Protein AF-A0A183BD82-F1 (afdb_monomer_lite)

pLDDT: mean 74.7, std 19.72, range [37.59, 97.94]

Structure (mmCIF, N/CA/C/O backbone):
data_AF-A0A183BD82-F1
#
_entry.id   AF-A0A183BD82-F1
#
loop_
_atom_site.group_PDB
_atom_site.id
_atom_site.type_symbol
_atom_site.label_atom_id
_atom_site.label_alt_id
_atom_site.label_comp_id
_atom_site.label_asym_id
_atom_site.label_entity_id
_atom_site.label_seq_id
_atom_site.pdbx_PDB_ins_code
_atom_site.Cartn_x
_atom_site.Cartn_y
_atom_site.Cartn_z
_atom_site.occupancy
_atom_site.B_iso_or_equiv
_atom_site.auth_seq_id
_atom_site.auth_comp_id
_atom_site.auth_asym_id
_atom_site.auth_atom_id
_atom_site.pdbx_PDB_model_num
ATOM 1 N N . MET A 1 1 ? -7.616 45.927 -36.451 1.00 38.72 1 MET A N 1
ATOM 2 C CA . MET A 1 1 ? -7.730 44.831 -35.469 1.00 38.72 1 MET A CA 1
ATOM 3 C C . MET A 1 1 ? -6.689 43.792 -35.831 1.00 38.72 1 MET A C 1
ATOM 5 O O . MET A 1 1 ? -6.712 43.302 -36.950 1.00 38.72 1 MET A O 1
ATOM 9 N N . GLN A 1 2 ? -5.710 43.575 -34.956 1.00 39.34 2 GLN A N 1
ATOM 10 C CA . GLN A 1 2 ? -4.617 42.631 -35.180 1.00 39.34 2 GLN A CA 1
ATOM 11 C C . GLN A 1 2 ? -5.090 41.251 -34.714 1.00 39.34 2 GLN A C 1
ATOM 13 O O . GLN A 1 2 ? -5.558 41.115 -33.584 1.00 39.34 2 GLN A O 1
ATOM 18 N N . HIS A 1 3 ? -5.043 40.263 -35.604 1.00 37.91 3 HIS A N 1
ATOM 19 C CA . HIS A 1 3 ? -5.438 38.892 -35.303 1.00 37.91 3 HIS A CA 1
ATOM 20 C C . HIS A 1 3 ? -4.394 38.237 -34.391 1.00 37.91 3 HIS A C 1
ATOM 22 O O . HIS A 1 3 ? -3.206 38.218 -34.708 1.00 37.91 3 HIS A O 1
ATOM 28 N N . LEU A 1 4 ? -4.861 37.715 -33.253 1.00 40.34 4 LEU A N 1
ATOM 29 C CA . LEU A 1 4 ? -4.091 36.874 -32.341 1.00 40.34 4 LEU A CA 1
ATOM 30 C C . LEU A 1 4 ? -3.564 35.640 -33.089 1.00 40.34 4 LEU A C 1
ATOM 32 O O . LEU A 1 4 ? -4.334 34.860 -33.647 1.00 40.34 4 LEU A O 1
ATOM 36 N N . LEU A 1 5 ? -2.248 35.448 -33.042 1.00 39.31 5 LEU A N 1
ATOM 37 C CA . LEU A 1 5 ? -1.590 34.191 -33.375 1.00 39.31 5 LEU A CA 1
ATOM 38 C C . LEU A 1 5 ? -1.923 33.156 -32.290 1.00 39.31 5 LEU A C 1
ATOM 40 O O . LEU A 1 5 ? -1.491 33.295 -31.147 1.00 39.31 5 LEU A O 1
ATOM 44 N N . HIS A 1 6 ? -2.658 32.106 -32.647 1.00 39.91 6 HIS A N 1
ATOM 45 C CA . HIS A 1 6 ? -2.673 30.854 -31.890 1.00 39.91 6 HIS A CA 1
ATOM 46 C C . HIS A 1 6 ? -1.666 29.895 -32.542 1.00 39.91 6 HIS A C 1
ATOM 48 O O . HIS A 1 6 ? -1.838 29.568 -33.718 1.00 39.91 6 HIS A O 1
ATOM 54 N N . PRO A 1 7 ? -0.613 29.433 -31.844 1.00 52.44 7 PRO A N 1
ATOM 55 C CA . PRO A 1 7 ? 0.241 28.385 -32.378 1.00 52.44 7 PRO A CA 1
ATOM 56 C C . PRO A 1 7 ? -0.448 27.015 -32.298 1.00 52.44 7 PRO A C 1
ATOM 58 O O . PRO A 1 7 ? -0.995 26.619 -31.270 1.00 52.44 7 PRO A O 1
ATOM 61 N N . ASN A 1 8 ? -0.387 26.323 -33.436 1.00 37.59 8 ASN A N 1
ATOM 62 C CA . ASN A 1 8 ? -0.818 24.955 -33.701 1.00 37.59 8 ASN A CA 1
ATOM 63 C C . ASN A 1 8 ? -0.446 23.956 -32.592 1.00 37.59 8 ASN A C 1
ATOM 65 O O . ASN A 1 8 ? 0.724 23.795 -32.247 1.00 37.59 8 ASN A O 1
ATOM 69 N N . LEU A 1 9 ? -1.447 23.202 -32.134 1.00 47.97 9 LEU A N 1
ATOM 70 C CA . LEU A 1 9 ? -1.276 21.919 -31.460 1.00 47.97 9 LEU A CA 1
ATOM 71 C C . LEU A 1 9 ? -1.263 20.813 -32.517 1.00 47.97 9 LEU A C 1
ATOM 73 O O . LEU A 1 9 ? -2.318 20.356 -32.942 1.00 47.97 9 LEU A O 1
ATOM 77 N N . THR A 1 10 ? -0.079 20.343 -32.896 1.00 47.81 10 THR A N 1
ATOM 78 C CA . THR A 1 10 ? 0.079 19.009 -33.490 1.00 47.81 10 THR A CA 1
ATOM 79 C C . THR A 1 10 ? 1.386 18.406 -32.992 1.00 47.81 10 THR A C 1
ATOM 81 O O . THR A 1 10 ? 2.458 18.734 -33.494 1.00 47.81 10 THR A O 1
ATOM 84 N N . SER A 1 11 ? 1.299 17.524 -31.997 1.00 39.31 11 SER A N 1
ATOM 85 C CA . SER A 1 11 ? 2.325 16.512 -31.748 1.00 39.31 11 SER A CA 1
ATOM 86 C C . SER A 1 11 ? 1.629 15.158 -31.742 1.00 39.31 11 SER A C 1
ATOM 88 O O . SER A 1 11 ? 0.749 14.900 -30.924 1.00 39.31 11 SER A O 1
ATOM 90 N N . SER A 1 12 ? 1.979 14.350 -32.736 1.00 46.50 12 SER A N 1
ATOM 91 C CA . SER A 1 12 ? 1.390 13.062 -33.100 1.00 46.50 12 SER A CA 1
ATOM 92 C C . SER A 1 12 ? 2.015 11.875 -32.364 1.00 46.50 12 SER A C 1
ATOM 94 O O . SER A 1 12 ? 1.859 10.740 -32.804 1.00 46.50 12 SER A O 1
ATOM 96 N N . ASP A 1 13 ? 2.712 12.101 -31.252 1.00 41.56 13 ASP A N 1
ATOM 97 C CA . ASP A 1 13 ? 3.254 11.013 -30.446 1.00 41.56 13 ASP A CA 1
ATOM 98 C C . ASP A 1 13 ? 2.289 10.671 -29.313 1.00 41.56 13 ASP A C 1
ATOM 100 O O . ASP A 1 13 ? 2.129 11.417 -28.349 1.00 41.56 13 ASP A O 1
ATOM 104 N N . GLY A 1 14 ? 1.676 9.489 -29.403 1.00 45.16 14 GLY A N 1
ATOM 105 C CA . GLY A 1 14 ? 0.805 8.879 -28.391 1.00 45.16 14 GLY A CA 1
ATOM 106 C C . GLY A 1 14 ? 1.498 8.514 -27.068 1.00 45.16 14 GLY A C 1
ATOM 107 O O . GLY A 1 14 ? 1.113 7.546 -26.416 1.00 45.16 14 GLY A O 1
ATOM 108 N N . ARG A 1 15 ? 2.519 9.266 -26.648 1.00 51.50 15 ARG A N 1
ATOM 109 C CA . ARG A 1 15 ? 3.050 9.251 -25.285 1.00 51.50 15 ARG A CA 1
ATOM 110 C C . ARG A 1 15 ? 2.382 10.380 -24.518 1.00 51.50 15 ARG A C 1
ATOM 112 O O . ARG A 1 15 ? 2.850 11.513 -24.542 1.00 51.50 15 ARG A O 1
ATOM 119 N N . GLY A 1 16 ? 1.293 10.055 -23.825 1.00 48.72 16 GLY A N 1
ATOM 120 C CA . GLY A 1 16 ? 0.701 10.951 -22.837 1.00 48.72 16 GLY A CA 1
ATOM 121 C C . GLY A 1 16 ? 1.764 11.348 -21.814 1.00 48.72 16 GLY A C 1
ATOM 122 O O . GLY A 1 16 ? 2.138 10.560 -20.946 1.00 48.72 16 GLY A O 1
ATOM 123 N N . THR A 1 17 ? 2.298 12.559 -21.938 1.00 58.53 17 THR A N 1
ATOM 124 C CA . THR A 1 17 ? 3.189 13.152 -20.950 1.00 58.53 17 THR A CA 1
ATOM 125 C C . THR A 1 17 ? 2.331 13.541 -19.757 1.00 58.53 17 THR A C 1
ATOM 127 O O . THR A 1 17 ? 1.791 14.639 -19.689 1.00 58.53 17 THR A O 1
ATOM 130 N N . ILE A 1 18 ? 2.162 12.620 -18.803 1.00 64.81 18 ILE A N 1
ATOM 131 C CA . ILE A 1 18 ? 1.538 12.961 -17.521 1.00 64.81 18 ILE A CA 1
ATOM 132 C C . ILE A 1 18 ? 2.359 14.106 -16.930 1.00 64.81 18 ILE A C 1
ATOM 134 O O . ILE A 1 18 ? 3.557 13.951 -16.662 1.00 64.81 18 ILE A O 1
ATOM 138 N N . ASN A 1 19 ? 1.732 15.269 -16.764 1.00 80.69 19 ASN A N 1
ATOM 139 C CA . ASN A 1 19 ? 2.400 16.455 -16.266 1.00 80.69 19 ASN A CA 1
ATOM 140 C C . ASN A 1 19 ? 2.978 16.141 -14.877 1.00 80.69 19 ASN A C 1
ATOM 142 O O . ASN A 1 19 ? 2.282 15.681 -13.970 1.00 80.69 19 ASN A O 1
ATOM 146 N N . ARG A 1 20 ? 4.282 16.378 -14.694 1.00 78.75 20 ARG A N 1
ATOM 147 C CA . ARG A 1 20 ? 4.989 16.112 -13.431 1.00 78.75 20 ARG A CA 1
ATOM 148 C C . ARG A 1 20 ? 4.313 16.799 -12.239 1.00 78.75 20 ARG A C 1
ATOM 150 O O . ARG A 1 20 ? 4.389 16.280 -11.127 1.00 78.75 20 ARG A O 1
ATOM 157 N N . ALA A 1 21 ? 3.689 17.957 -12.453 1.00 77.06 21 ALA A N 1
ATOM 158 C CA . ALA A 1 21 ? 2.920 18.649 -11.428 1.00 77.06 21 ALA A CA 1
ATOM 159 C C . ALA A 1 21 ? 1.647 17.872 -11.069 1.00 77.06 21 ALA A C 1
ATOM 161 O O . ALA A 1 21 ? 1.441 17.590 -9.895 1.00 77.06 21 ALA A O 1
ATOM 162 N N . GLU A 1 22 ? 0.860 17.442 -12.057 1.00 80.88 22 GLU A N 1
ATOM 163 C CA . GLU A 1 22 ? -0.372 16.664 -11.851 1.00 80.88 22 GLU A CA 1
ATOM 164 C C . GLU A 1 22 ? -0.104 15.349 -11.116 1.00 80.88 22 GLU A C 1
ATOM 166 O O . GLU A 1 22 ? -0.803 15.026 -10.153 1.00 80.88 22 GLU A O 1
ATOM 171 N N . ARG A 1 23 ? 0.968 14.637 -11.490 1.00 85.94 23 ARG A N 1
ATOM 172 C CA . ARG A 1 23 ? 1.381 13.404 -10.807 1.00 85.94 23 ARG A CA 1
ATOM 173 C C . ARG A 1 23 ? 1.703 13.644 -9.333 1.00 85.94 23 ARG A C 1
ATOM 175 O O . ARG A 1 23 ? 1.219 12.914 -8.478 1.00 85.94 2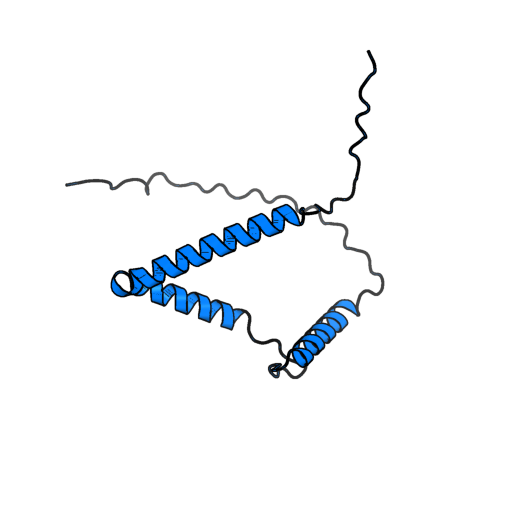3 ARG A O 1
ATOM 182 N N . LYS A 1 24 ? 2.442 14.712 -9.014 1.00 90.12 24 LYS A N 1
ATOM 183 C CA . LYS A 1 24 ? 2.736 15.084 -7.618 1.00 90.12 24 LYS A CA 1
ATOM 184 C C . LYS A 1 24 ? 1.468 15.396 -6.825 1.00 90.12 24 LYS A C 1
ATOM 186 O O . LYS A 1 24 ? 1.386 15.041 -5.651 1.00 90.12 24 LYS A O 1
ATOM 191 N N . THR A 1 25 ? 0.499 16.075 -7.438 1.00 91.94 25 THR A N 1
ATOM 192 C CA . THR A 1 25 ? -0.772 16.408 -6.784 1.00 91.94 25 THR A CA 1
ATOM 193 C C . THR A 1 25 ? -1.569 15.146 -6.474 1.00 91.94 25 THR A C 1
ATOM 195 O O . THR A 1 25 ? -2.059 14.993 -5.354 1.00 91.94 25 THR A O 1
ATOM 198 N N . TYR A 1 26 ? -1.638 14.220 -7.434 1.00 90.12 26 TYR A N 1
ATOM 199 C CA . TYR A 1 26 ? -2.275 12.918 -7.260 1.00 90.12 26 TYR A CA 1
ATOM 200 C C . TYR A 1 26 ? -1.597 12.097 -6.157 1.00 90.12 26 TYR A C 1
ATOM 202 O O . TYR A 1 26 ? -2.261 11.668 -5.213 1.00 90.12 26 TYR A O 1
ATOM 210 N N . ASP A 1 27 ? -0.271 11.957 -6.219 1.00 92.56 27 ASP A N 1
ATOM 211 C CA . ASP A 1 27 ? 0.511 11.193 -5.242 1.00 92.56 27 ASP A CA 1
ATOM 212 C C . ASP A 1 27 ? 0.312 11.746 -3.822 1.00 92.56 27 ASP A C 1
ATOM 214 O O . ASP A 1 27 ? 0.150 10.994 -2.855 1.00 92.56 27 ASP A O 1
ATOM 218 N N . LYS A 1 28 ? 0.266 13.079 -3.686 1.00 95.50 28 LYS A N 1
ATOM 219 C CA . LYS A 1 28 ? -0.009 13.742 -2.409 1.00 95.50 28 LYS A CA 1
ATOM 220 C C . LYS A 1 28 ? -1.419 13.436 -1.907 1.00 95.50 28 LYS A C 1
ATOM 222 O O . LYS A 1 28 ? -1.568 13.036 -0.754 1.00 95.50 28 LYS A O 1
ATOM 227 N N . ALA A 1 29 ? -2.438 13.585 -2.752 1.00 95.50 29 ALA A N 1
ATOM 228 C CA . ALA A 1 29 ? -3.825 13.315 -2.378 1.00 95.50 29 ALA A CA 1
ATOM 229 C C . ALA A 1 29 ? -4.031 11.849 -1.960 1.00 95.50 29 ALA A C 1
ATOM 231 O O . ALA A 1 29 ? -4.670 11.571 -0.942 1.00 95.50 29 ALA A O 1
ATOM 232 N N . GLN A 1 30 ? -3.431 10.913 -2.698 1.00 96.25 30 GLN A N 1
ATOM 233 C CA . GLN A 1 30 ? -3.457 9.491 -2.371 1.00 96.25 30 GLN A CA 1
ATOM 234 C C . GLN A 1 30 ? -2.772 9.213 -1.025 1.00 96.25 30 GLN A C 1
ATOM 236 O O . GLN A 1 30 ? -3.323 8.501 -0.182 1.00 96.25 30 GLN A O 1
ATOM 241 N N . SER A 1 31 ? -1.591 9.798 -0.800 1.00 95.25 31 SER A N 1
ATOM 242 C CA . SER A 1 31 ? -0.844 9.667 0.456 1.00 95.25 31 SER A CA 1
ATOM 243 C C . SER A 1 31 ? -1.634 10.208 1.650 1.00 95.25 31 SER A C 1
ATOM 245 O O . SER A 1 31 ? -1.751 9.534 2.675 1.00 95.25 31 SER A O 1
ATOM 247 N N . ASP A 1 32 ? -2.238 11.387 1.508 1.00 97.75 32 ASP A N 1
ATOM 248 C CA . ASP A 1 32 ? -3.031 12.014 2.565 1.00 97.75 32 ASP A CA 1
ATOM 249 C C . ASP A 1 32 ? -4.291 11.202 2.885 1.00 97.75 32 ASP A C 1
ATOM 251 O O . ASP A 1 32 ? -4.602 10.985 4.058 1.00 97.75 32 ASP A O 1
ATOM 255 N N . SER A 1 33 ? -4.988 10.701 1.862 1.00 96.31 33 SER A N 1
ATOM 256 C CA . SER A 1 33 ? -6.151 9.822 2.033 1.00 96.31 33 SER A CA 1
ATOM 257 C C . SER A 1 33 ? -5.782 8.548 2.798 1.00 96.31 33 SER A C 1
ATOM 259 O O . SER A 1 33 ? -6.404 8.218 3.812 1.00 96.31 33 SER A O 1
ATOM 261 N N . LYS A 1 34 ? -4.693 7.885 2.387 1.00 95.75 34 LYS A N 1
ATOM 262 C CA . LYS A 1 34 ? -4.184 6.681 3.052 1.00 95.75 34 LYS A CA 1
ATOM 263 C C . LYS A 1 34 ? -3.853 6.936 4.522 1.00 95.75 34 LYS A C 1
ATOM 265 O O . LYS A 1 34 ? -4.271 6.159 5.376 1.00 95.75 34 LYS A O 1
ATOM 270 N N . LYS A 1 35 ? -3.153 8.032 4.834 1.00 97.44 35 LYS A N 1
ATOM 271 C CA . LYS A 1 35 ? -2.809 8.390 6.221 1.00 97.44 35 LYS A CA 1
ATOM 272 C C . LYS A 1 35 ? -4.052 8.589 7.081 1.00 97.44 35 LYS A C 1
ATOM 274 O O . LYS A 1 35 ? -4.120 8.061 8.187 1.00 97.44 35 LYS A O 1
ATOM 279 N N . ARG A 1 36 ? -5.052 9.325 6.583 1.00 97.94 36 ARG A N 1
ATOM 280 C CA . ARG A 1 36 ? -6.309 9.551 7.320 1.00 97.94 36 ARG A CA 1
ATOM 281 C C . ARG A 1 36 ? -7.045 8.243 7.587 1.00 97.94 36 ARG A C 1
ATOM 283 O O . ARG A 1 36 ? -7.543 8.041 8.696 1.00 97.94 36 ARG A O 1
ATOM 290 N N . TYR A 1 37 ? -7.083 7.354 6.596 1.00 96.56 37 TYR A N 1
ATOM 291 C CA . TYR A 1 37 ? -7.658 6.022 6.751 1.00 96.56 37 TYR A CA 1
ATOM 292 C C . TYR A 1 37 ? -6.931 5.215 7.837 1.00 96.56 37 TYR A C 1
ATOM 294 O O . TYR A 1 37 ? -7.580 4.715 8.753 1.00 96.56 37 TYR A O 1
ATOM 302 N N . GLU A 1 38 ? -5.597 5.150 7.792 1.00 96.25 38 GLU A N 1
ATOM 303 C CA . GLU A 1 38 ? -4.789 4.424 8.783 1.00 96.25 38 GLU A CA 1
ATOM 304 C C . GLU A 1 38 ? -4.986 4.969 10.206 1.00 96.25 38 GLU A C 1
ATOM 306 O O . GLU A 1 38 ? -5.166 4.188 11.141 1.00 96.25 38 GLU A O 1
ATOM 311 N N . ILE A 1 39 ? -5.026 6.296 10.374 1.00 97.69 39 ILE A N 1
ATOM 312 C CA . ILE A 1 39 ? -5.301 6.943 11.668 1.00 97.69 39 ILE A CA 1
ATOM 313 C C . ILE A 1 39 ? -6.694 6.561 12.178 1.00 97.69 39 ILE A C 1
ATOM 315 O O . ILE A 1 39 ? -6.839 6.138 13.325 1.00 97.69 39 ILE A O 1
ATOM 319 N N . THR A 1 40 ? -7.714 6.670 11.324 1.00 96.81 40 THR A N 1
ATOM 320 C CA . THR A 1 40 ? -9.103 6.342 11.686 1.00 96.81 40 THR A CA 1
ATOM 321 C C . THR A 1 40 ? -9.232 4.878 12.092 1.00 96.81 40 THR A C 1
ATOM 323 O O . THR A 1 40 ? -9.898 4.550 13.074 1.00 96.81 40 THR A O 1
ATOM 326 N N . LEU A 1 41 ? -8.575 3.988 11.350 1.00 96.69 41 LEU A N 1
ATOM 327 C CA . LEU A 1 41 ? -8.579 2.561 11.628 1.00 96.69 41 LEU A CA 1
ATOM 328 C C . LEU A 1 41 ? -7.889 2.243 12.961 1.00 96.69 41 LEU A C 1
ATOM 330 O O . LEU A 1 41 ? -8.406 1.445 13.740 1.00 96.69 41 LEU A O 1
ATOM 334 N N . ALA A 1 42 ? -6.762 2.897 13.256 1.00 95.31 42 ALA A N 1
ATOM 335 C CA . ALA A 1 42 ? -6.057 2.741 14.525 1.00 95.31 42 ALA A CA 1
ATOM 336 C C . ALA A 1 42 ? -6.889 3.248 15.715 1.00 95.31 42 ALA A C 1
ATOM 338 O O . ALA A 1 42 ? -6.993 2.559 16.731 1.00 95.31 42 ALA A O 1
ATOM 339 N N . GLN A 1 43 ? -7.545 4.405 15.576 1.00 97.06 43 GLN A N 1
ATOM 340 C CA . GLN A 1 43 ? -8.446 4.954 16.598 1.00 97.06 43 GLN A CA 1
ATOM 341 C C . GLN A 1 43 ? -9.624 4.016 16.889 1.00 97.06 43 GLN A C 1
ATOM 343 O O . GLN A 1 43 ? -10.025 3.856 18.040 1.00 97.06 43 GLN A O 1
ATOM 348 N N . LYS A 1 44 ? -10.147 3.350 15.854 1.00 95.12 44 LYS A N 1
ATOM 349 C CA . LYS A 1 44 ? -11.245 2.381 15.958 1.00 95.12 44 LYS A CA 1
ATOM 350 C C . LYS A 1 44 ? -10.780 0.950 16.239 1.00 95.12 44 LYS A C 1
ATOM 352 O O . LYS A 1 44 ? -11.602 0.043 16.224 1.00 95.12 44 LYS A O 1
ATOM 357 N N . SER A 1 45 ? -9.501 0.710 16.524 1.00 94.19 45 SER A N 1
ATOM 358 C CA . SER A 1 45 ? -8.976 -0.651 16.737 1.00 94.19 45 SER A CA 1
ATOM 359 C C . SER A 1 45 ? -9.683 -1.401 17.871 1.00 94.19 45 SER A C 1
ATOM 361 O O . SER A 1 45 ? -9.935 -2.596 17.752 1.00 94.19 45 SER A O 1
ATOM 363 N N . LYS A 1 46 ? -10.070 -0.696 18.943 1.00 93.25 46 LYS A N 1
ATOM 364 C CA . LYS A 1 46 ? -10.796 -1.283 20.081 1.00 93.25 46 LYS A CA 1
ATOM 365 C C . LYS A 1 46 ? -12.261 -1.593 19.765 1.00 93.25 46 LYS A C 1
ATOM 367 O O . LYS A 1 46 ? -12.791 -2.575 20.268 1.00 93.25 46 LYS A O 1
ATOM 372 N N . THR A 1 47 ? -12.915 -0.767 18.949 1.00 96.00 47 THR A N 1
ATOM 373 C CA . THR A 1 47 ? -14.342 -0.910 18.608 1.00 96.00 47 THR A CA 1
ATOM 374 C C . THR A 1 47 ? -14.571 -1.782 17.374 1.00 96.00 47 THR A C 1
ATOM 376 O O . THR A 1 47 ? -15.620 -2.403 17.237 1.00 96.00 47 THR A O 1
ATOM 379 N N . CYS A 1 48 ? -13.586 -1.863 16.479 1.00 93.12 48 CYS A N 1
ATOM 380 C CA . CYS A 1 48 ? -13.621 -2.628 15.236 1.00 93.12 48 CYS A CA 1
ATOM 381 C C . CYS A 1 48 ? -12.338 -3.470 15.049 1.00 93.12 48 CYS A C 1
ATOM 383 O O . CYS A 1 48 ? -11.656 -3.330 14.026 1.00 93.12 48 CYS A O 1
ATOM 385 N N . PRO A 1 49 ? -11.997 -4.376 15.986 1.00 94.06 49 PRO A N 1
ATOM 386 C CA . PRO A 1 49 ? -10.730 -5.114 15.956 1.00 94.06 49 PRO A CA 1
ATOM 387 C C . PRO A 1 49 ? -10.559 -5.952 14.685 1.00 94.06 49 PRO A C 1
ATOM 389 O O . PRO A 1 49 ? -9.471 -5.989 14.115 1.00 94.06 49 PRO A O 1
ATOM 392 N N . LYS A 1 50 ? -11.638 -6.557 14.168 1.00 96.81 50 LYS A N 1
ATOM 393 C CA . LYS A 1 50 ? -11.599 -7.353 12.930 1.00 96.81 50 LYS A CA 1
ATOM 394 C C . LYS A 1 50 ? -11.099 -6.548 11.726 1.00 96.81 50 LYS A C 1
ATOM 396 O O . LYS A 1 50 ? -10.298 -7.058 10.950 1.00 96.81 50 LYS A O 1
ATOM 401 N N . ALA A 1 51 ? -11.533 -5.294 11.584 1.00 94.31 51 ALA A N 1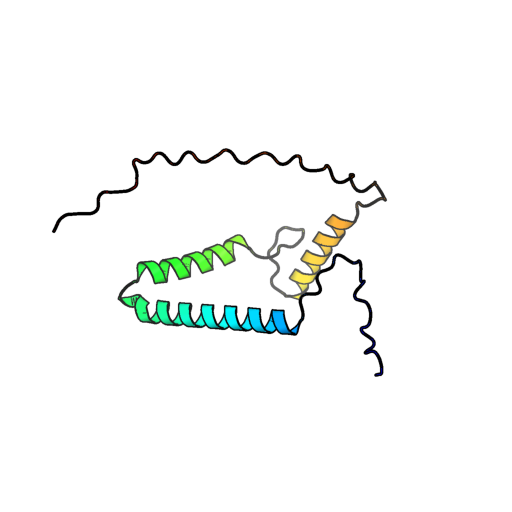
ATOM 402 C CA . ALA A 1 51 ? -11.097 -4.430 10.487 1.00 94.31 51 ALA A CA 1
ATOM 403 C C . ALA A 1 51 ? -9.611 -4.063 10.619 1.00 94.31 51 ALA A C 1
ATOM 405 O O . ALA A 1 51 ? -8.876 -4.092 9.633 1.00 94.31 51 ALA A O 1
ATOM 406 N N . TYR A 1 52 ? -9.156 -3.769 11.841 1.00 96.75 52 TYR A N 1
ATOM 407 C CA . TYR A 1 52 ? -7.751 -3.477 12.116 1.00 96.75 52 TYR A CA 1
ATOM 408 C C . TYR A 1 52 ? -6.849 -4.678 11.796 1.00 96.75 52 TYR A C 1
ATOM 410 O O . TYR A 1 52 ? -5.896 -4.548 11.027 1.00 96.75 52 TYR A O 1
ATOM 418 N N . TYR A 1 53 ? -7.177 -5.864 12.315 1.00 96.44 53 TYR A N 1
ATOM 419 C CA . TYR A 1 53 ? -6.396 -7.072 12.040 1.00 96.44 53 TYR A CA 1
ATOM 420 C C . TYR A 1 53 ? -6.458 -7.484 10.568 1.00 96.44 53 TYR A C 1
ATOM 422 O O . TYR A 1 53 ? -5.431 -7.869 10.013 1.00 96.44 53 TYR A O 1
ATOM 430 N N . GLY A 1 54 ? -7.611 -7.330 9.910 1.00 96.62 54 GLY A N 1
ATOM 431 C CA . GLY A 1 54 ? -7.742 -7.560 8.471 1.00 96.62 54 GLY A CA 1
ATOM 432 C C . GLY A 1 54 ? -6.812 -6.664 7.650 1.00 96.62 54 GLY A C 1
ATOM 433 O O . GLY A 1 54 ? -6.139 -7.141 6.741 1.00 96.62 54 GLY A O 1
ATOM 434 N N . TYR A 1 55 ? -6.689 -5.384 8.011 1.00 95.50 55 TYR A N 1
ATOM 435 C CA . TYR A 1 55 ? -5.743 -4.470 7.367 1.00 95.50 55 TYR A CA 1
ATOM 436 C C . TYR A 1 55 ? -4.279 -4.878 7.570 1.00 95.50 55 TYR A C 1
ATOM 438 O O . TYR A 1 55 ? -3.490 -4.860 6.623 1.00 95.50 55 TYR A O 1
ATOM 446 N N . VAL A 1 56 ? -3.911 -5.260 8.797 1.00 93.88 56 VAL A N 1
ATOM 447 C CA . VAL A 1 56 ? -2.552 -5.727 9.117 1.00 93.88 56 VAL A CA 1
ATOM 448 C C . VAL A 1 56 ? -2.212 -6.984 8.314 1.00 93.88 56 VAL A C 1
ATOM 450 O O . VAL A 1 56 ? -1.150 -7.038 7.694 1.00 93.88 56 VAL A O 1
ATOM 453 N N . GLN A 1 57 ? -3.128 -7.954 8.261 1.00 94.50 57 GLN A N 1
ATOM 454 C CA . GLN A 1 57 ? -2.961 -9.173 7.470 1.00 94.50 57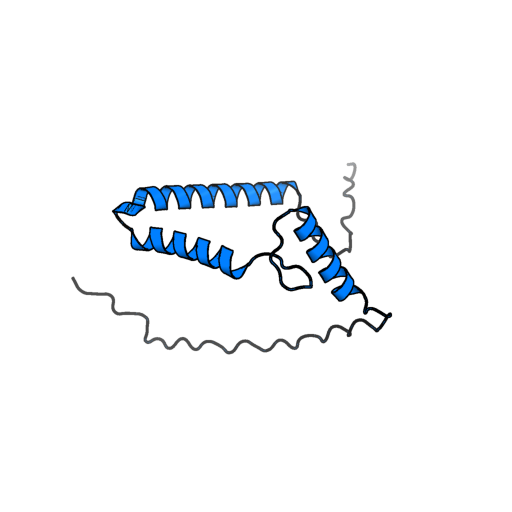 GLN A CA 1
ATOM 455 C C . GLN A 1 57 ? -2.858 -8.873 5.974 1.00 94.50 57 GLN A C 1
ATOM 457 O O . GLN A 1 57 ? -1.951 -9.377 5.325 1.00 94.50 57 GLN A O 1
ATOM 462 N N . ALA A 1 58 ? -3.710 -8.002 5.427 1.00 91.19 58 ALA A N 1
ATOM 463 C CA . ALA A 1 5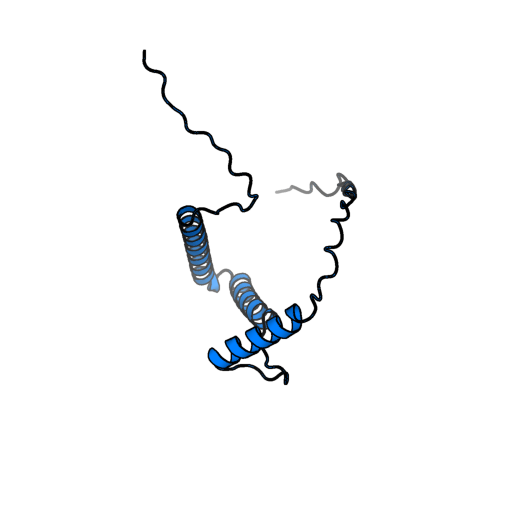8 ? -3.643 -7.619 4.017 1.00 91.19 58 ALA A CA 1
ATOM 464 C C . ALA A 1 58 ? -2.294 -6.970 3.654 1.00 91.19 58 ALA A C 1
ATOM 466 O O . ALA A 1 58 ? -1.718 -7.265 2.603 1.00 91.19 58 ALA A O 1
ATOM 467 N N . LYS A 1 59 ? -1.740 -6.126 4.536 1.00 89.06 59 LYS A N 1
ATOM 468 C CA . LYS A 1 59 ? -0.393 -5.560 4.358 1.00 89.06 59 LYS A CA 1
ATOM 469 C C . LYS A 1 59 ? 0.707 -6.618 4.418 1.00 89.06 59 LYS A C 1
ATOM 471 O O . LYS A 1 59 ? 1.642 -6.549 3.621 1.00 89.06 59 LYS A O 1
ATOM 476 N N . ALA A 1 60 ? 0.605 -7.571 5.342 1.00 85.50 60 ALA A N 1
ATOM 477 C CA . ALA A 1 60 ? 1.542 -8.687 5.430 1.00 85.50 60 ALA A CA 1
ATOM 478 C C . ALA A 1 60 ? 1.485 -9.558 4.164 1.00 85.50 60 ALA A C 1
ATOM 480 O O . ALA A 1 60 ? 2.515 -9.758 3.528 1.00 85.50 60 ALA A O 1
ATOM 481 N N . ALA A 1 61 ? 0.284 -9.942 3.727 1.00 83.81 61 ALA A N 1
ATOM 482 C CA . ALA A 1 61 ? 0.056 -10.727 2.518 1.00 83.81 61 ALA A CA 1
ATOM 483 C C . ALA A 1 61 ? 0.570 -10.021 1.257 1.00 83.81 61 ALA A C 1
ATOM 485 O O . ALA A 1 61 ? 1.207 -10.645 0.419 1.00 83.81 61 ALA A O 1
ATOM 486 N N . THR A 1 62 ? 0.372 -8.703 1.136 1.00 81.06 62 THR A N 1
ATOM 487 C CA . THR A 1 62 ? 0.919 -7.928 0.007 1.00 81.06 62 THR A CA 1
ATOM 488 C C . THR A 1 62 ? 2.447 -7.995 -0.022 1.00 81.06 62 THR A C 1
ATOM 490 O O . THR A 1 62 ? 3.048 -8.146 -1.082 1.00 81.06 62 THR A O 1
ATOM 493 N N . ARG A 1 63 ? 3.095 -7.900 1.145 1.00 77.50 63 ARG A N 1
ATOM 494 C CA . ARG A 1 63 ? 4.554 -8.006 1.255 1.00 77.50 63 ARG A CA 1
ATOM 495 C C . ARG A 1 63 ? 5.051 -9.416 0.923 1.00 77.50 63 ARG A C 1
ATOM 497 O O . ARG A 1 63 ? 6.079 -9.542 0.270 1.00 77.50 63 ARG A O 1
ATOM 504 N N . GLU A 1 64 ? 4.344 -10.451 1.365 1.00 73.81 64 GLU A N 1
ATOM 505 C CA . GLU A 1 64 ? 4.688 -11.847 1.071 1.00 73.81 64 GLU A CA 1
ATOM 506 C C . GLU A 1 64 ? 4.492 -12.190 -0.408 1.00 73.81 64 GLU A C 1
ATOM 508 O O . GLU A 1 64 ? 5.372 -12.808 -0.999 1.00 73.81 64 GLU A O 1
ATOM 513 N N . ALA A 1 65 ? 3.404 -11.720 -1.026 1.00 76.31 65 ALA A N 1
ATOM 514 C CA . ALA A 1 65 ? 3.109 -11.940 -2.441 1.00 76.31 65 ALA A CA 1
ATOM 515 C C . ALA A 1 65 ? 4.154 -11.310 -3.375 1.00 76.31 65 ALA A C 1
ATOM 517 O O . ALA A 1 65 ? 4.477 -11.888 -4.407 1.00 76.31 65 ALA A O 1
ATOM 518 N N . ILE A 1 66 ? 4.698 -10.142 -3.015 1.00 77.38 66 ILE A N 1
ATOM 519 C CA . ILE A 1 66 ? 5.777 -9.500 -3.784 1.00 77.38 66 ILE A CA 1
ATOM 520 C C . ILE A 1 66 ? 7.107 -10.258 -3.607 1.00 77.38 66 ILE A C 1
ATOM 522 O O . ILE A 1 66 ? 7.931 -10.269 -4.519 1.00 77.38 66 ILE A O 1
ATOM 526 N N . GLY A 1 67 ? 7.305 -10.927 -2.466 1.00 77.56 67 GLY A N 1
ATOM 527 C CA . GLY A 1 67 ? 8.501 -11.719 -2.186 1.00 77.56 67 GLY A CA 1
ATOM 528 C C . GLY A 1 67 ? 9.795 -10.895 -2.124 1.00 77.56 67 GLY A C 1
ATOM 529 O O . GLY A 1 67 ? 9.810 -9.674 -2.279 1.00 77.56 67 GLY A O 1
ATOM 530 N N . CYS A 1 68 ? 10.918 -11.565 -1.849 1.00 84.19 68 CYS A N 1
ATOM 531 C CA . CYS A 1 68 ? 12.242 -10.963 -2.014 1.00 84.19 68 CYS A CA 1
ATOM 532 C C . CYS A 1 68 ? 12.743 -11.224 -3.437 1.00 84.19 68 CYS A C 1
ATOM 534 O O . CYS A 1 68 ? 12.539 -12.321 -3.958 1.00 84.19 68 CYS A O 1
ATOM 536 N N . ILE A 1 69 ? 13.449 -10.256 -4.028 1.00 89.50 69 ILE A N 1
ATOM 537 C CA . ILE A 1 69 ? 14.208 -10.488 -5.261 1.00 89.50 69 ILE A CA 1
ATOM 538 C C . ILE A 1 69 ? 15.234 -11.588 -4.967 1.00 89.50 69 ILE A C 1
ATOM 540 O O . ILE A 1 69 ? 15.951 -11.527 -3.961 1.00 89.50 69 ILE A O 1
ATOM 544 N N . ARG A 1 70 ? 15.274 -12.607 -5.823 1.00 90.12 70 ARG A N 1
ATOM 545 C CA . ARG A 1 70 ? 16.207 -13.728 -5.711 1.00 90.12 70 ARG A CA 1
ATOM 546 C C . ARG A 1 70 ? 17.313 -13.594 -6.746 1.00 90.12 70 ARG A C 1
ATOM 548 O O . ARG A 1 70 ? 17.082 -13.035 -7.814 1.00 90.12 70 ARG A O 1
ATOM 555 N N . ASP A 1 71 ? 18.497 -14.079 -6.401 1.00 88.56 71 ASP A N 1
ATOM 556 C CA . ASP A 1 71 ? 19.586 -14.240 -7.359 1.00 88.56 71 ASP A CA 1
ATOM 557 C C . ASP A 1 71 ? 19.315 -15.417 -8.319 1.00 88.56 71 ASP A C 1
ATOM 559 O O . ASP A 1 71 ? 18.331 -16.149 -8.174 1.00 88.56 71 ASP A O 1
ATOM 563 N N . ALA A 1 72 ? 20.204 -15.616 -9.296 1.00 86.50 72 ALA A N 1
ATOM 564 C CA . ALA A 1 72 ? 20.110 -16.716 -10.260 1.00 86.50 72 ALA A CA 1
ATOM 565 C C . ALA A 1 72 ? 20.163 -18.113 -9.602 1.00 86.50 72 ALA A C 1
ATOM 567 O O . ALA A 1 72 ? 19.651 -19.081 -10.158 1.00 86.50 72 ALA A O 1
ATOM 568 N N . GLY A 1 73 ? 20.747 -18.225 -8.404 1.00 88.44 73 GLY A N 1
ATOM 569 C CA . GLY A 1 73 ? 20.766 -19.450 -7.600 1.00 88.44 73 GLY A CA 1
ATOM 570 C C . GLY A 1 73 ? 19.505 -19.654 -6.753 1.00 88.44 73 GLY A C 1
ATOM 571 O O . GLY A 1 73 ? 19.411 -20.637 -6.019 1.00 88.44 73 GLY A O 1
ATOM 572 N N . GLY A 1 74 ? 18.536 -18.738 -6.824 1.00 87.50 74 GLY A N 1
ATOM 573 C CA . GLY A 1 74 ? 17.309 -18.777 -6.040 1.00 87.50 74 GLY A CA 1
ATOM 574 C C . GLY A 1 74 ? 17.465 -18.305 -4.590 1.00 87.50 74 GLY A C 1
ATOM 575 O O . GLY A 1 74 ? 16.498 -18.414 -3.826 1.00 87.50 74 GLY A O 1
ATOM 576 N N . ASN A 1 75 ? 18.620 -17.763 -4.194 1.00 90.62 75 ASN A N 1
ATOM 577 C CA . ASN A 1 75 ? 18.843 -17.231 -2.851 1.00 90.62 75 ASN A CA 1
ATOM 578 C C . ASN A 1 75 ? 18.281 -15.807 -2.723 1.00 90.62 75 ASN A C 1
ATOM 580 O O . ASN A 1 75 ? 18.297 -15.037 -3.685 1.00 90.62 75 ASN A O 1
ATOM 584 N N . PRO A 1 76 ? 17.766 -15.418 -1.545 1.00 88.81 76 PRO A N 1
ATOM 585 C CA . PRO A 1 76 ? 17.263 -14.070 -1.324 1.00 88.81 76 PRO A CA 1
ATOM 586 C C . PRO A 1 76 ? 18.398 -13.040 -1.338 1.00 88.81 76 PRO A C 1
ATOM 588 O O . PRO A 1 76 ? 19.376 -13.169 -0.608 1.00 88.81 76 PRO A O 1
ATOM 591 N N . THR A 1 77 ? 18.214 -11.969 -2.106 1.00 90.94 77 THR A N 1
ATOM 592 C CA . THR A 1 77 ? 19.125 -10.815 -2.104 1.00 90.94 77 THR A CA 1
ATOM 593 C C . THR A 1 77 ? 18.896 -9.951 -0.857 1.00 90.94 77 THR A C 1
ATOM 595 O O . THR A 1 77 ? 17.765 -9.584 -0.519 1.00 90.94 77 THR A O 1
ATOM 598 N N . LEU A 1 78 ? 19.964 -9.612 -0.139 1.00 88.56 78 LEU A N 1
ATOM 599 C CA . LEU A 1 78 ? 19.913 -8.883 1.131 1.00 88.56 78 LEU A CA 1
ATOM 600 C C . LEU A 1 78 ? 20.231 -7.401 0.933 1.00 88.56 78 LEU A C 1
ATOM 602 O O . LEU A 1 78 ? 19.552 -6.536 1.498 1.00 88.56 78 LEU A O 1
ATOM 606 N N . THR A 1 79 ? 21.219 -7.096 0.094 1.00 90.56 79 THR A N 1
ATOM 607 C CA . THR A 1 79 ? 21.688 -5.727 -0.146 1.00 90.56 79 THR A CA 1
ATOM 608 C C . THR A 1 79 ? 21.023 -5.087 -1.366 1.00 90.56 79 THR A C 1
ATOM 610 O O . THR A 1 79 ? 20.464 -5.754 -2.237 1.00 90.56 79 THR A O 1
ATOM 613 N N . SER A 1 80 ? 21.052 -3.752 -1.440 1.00 88.06 80 SER A N 1
ATOM 614 C CA . SER A 1 80 ? 20.573 -3.019 -2.622 1.00 88.06 80 SER A CA 1
ATOM 615 C C . SER A 1 80 ? 21.389 -3.345 -3.874 1.00 88.06 80 SER A C 1
ATOM 617 O O . SER A 1 80 ? 20.823 -3.404 -4.962 1.00 88.06 80 SER A O 1
ATOM 619 N N . LEU A 1 81 ? 22.694 -3.582 -3.712 1.00 92.88 81 LEU A N 1
ATOM 620 C CA . LEU A 1 81 ? 23.596 -3.952 -4.797 1.00 92.88 81 LEU A CA 1
ATOM 621 C C . LEU A 1 81 ? 23.238 -5.328 -5.375 1.00 92.88 81 LEU A C 1
ATOM 623 O O . LEU A 1 81 ? 23.087 -5.457 -6.585 1.00 92.88 81 LEU A O 1
ATOM 627 N N . GLU A 1 82 ? 23.025 -6.326 -4.515 1.00 91.38 82 GLU A N 1
ATOM 628 C CA . GLU A 1 82 ? 22.598 -7.672 -4.927 1.00 91.38 82 GLU A CA 1
ATOM 629 C C . GLU A 1 82 ? 21.256 -7.636 -5.666 1.00 91.38 82 GLU A C 1
ATOM 631 O O . GLU A 1 82 ? 21.105 -8.261 -6.712 1.00 91.38 82 GLU A O 1
ATOM 636 N N . LYS A 1 83 ? 20.294 -6.846 -5.169 1.00 92.38 83 LYS A N 1
ATOM 637 C CA . LYS A 1 83 ? 18.994 -6.641 -5.830 1.00 92.38 83 LYS A CA 1
ATOM 638 C C . LYS A 1 83 ? 19.145 -6.037 -7.220 1.00 92.38 83 LYS A C 1
ATOM 640 O O . LYS A 1 83 ? 18.486 -6.487 -8.151 1.00 92.38 83 LYS A O 1
ATOM 645 N N . ALA A 1 84 ? 19.990 -5.014 -7.355 1.00 92.00 84 ALA A N 1
ATOM 646 C CA . ALA A 1 84 ? 20.236 -4.357 -8.633 1.00 92.00 84 ALA A CA 1
ATOM 647 C C . ALA A 1 84 ? 20.875 -5.320 -9.642 1.00 92.00 84 ALA A C 1
ATOM 649 O O . ALA A 1 84 ? 20.422 -5.387 -10.781 1.00 92.00 84 ALA A O 1
ATOM 650 N N . SER A 1 85 ? 21.860 -6.107 -9.205 1.00 92.44 85 SER A N 1
ATOM 651 C CA . SER A 1 85 ? 22.512 -7.115 -10.044 1.00 92.44 85 SER A CA 1
ATOM 652 C C . SER A 1 85 ? 21.546 -8.225 -10.475 1.00 92.44 85 SER A C 1
ATOM 654 O O . SER A 1 85 ? 21.499 -8.558 -11.656 1.00 92.44 85 SER A O 1
ATOM 656 N N . ALA A 1 86 ? 20.714 -8.738 -9.562 1.00 91.62 86 ALA A N 1
ATOM 657 C CA . ALA A 1 86 ? 19.705 -9.747 -9.889 1.00 91.62 86 ALA A CA 1
ATOM 658 C C . ALA A 1 86 ? 18.666 -9.235 -10.904 1.00 91.62 86 ALA A C 1
ATOM 660 O O . ALA A 1 86 ? 18.297 -9.950 -11.832 1.00 91.62 86 ALA A O 1
ATOM 661 N N . LEU A 1 87 ? 18.224 -7.978 -10.766 1.00 91.00 87 LEU A N 1
ATOM 662 C CA . LEU A 1 87 ? 17.325 -7.347 -11.737 1.00 91.00 87 LEU A CA 1
ATOM 663 C C . LEU A 1 87 ? 17.998 -7.141 -13.095 1.00 91.00 87 LEU A C 1
ATOM 665 O O . LEU A 1 87 ? 17.375 -7.392 -14.122 1.00 91.00 87 LEU A O 1
ATOM 669 N N . GLN A 1 88 ? 19.253 -6.689 -13.104 1.00 90.81 88 GLN A N 1
ATOM 670 C CA . GLN A 1 88 ? 20.021 -6.511 -14.332 1.00 90.81 88 GLN A CA 1
ATOM 671 C C . GLN A 1 88 ? 20.131 -7.832 -15.099 1.00 90.81 88 GLN A C 1
ATOM 673 O O . GLN A 1 88 ? 19.762 -7.871 -16.267 1.00 90.81 88 GLN A O 1
ATOM 678 N N . HIS A 1 89 ? 20.541 -8.907 -14.423 1.00 88.44 89 HIS A N 1
ATOM 679 C CA . HIS A 1 89 ? 20.640 -10.238 -15.021 1.00 88.44 89 HIS A CA 1
ATOM 680 C C . HIS A 1 89 ? 19.303 -10.702 -15.604 1.00 88.44 89 HIS A C 1
ATOM 682 O O . HIS A 1 89 ? 19.239 -11.125 -16.752 1.00 88.44 89 HIS A O 1
ATOM 688 N N . HIS A 1 90 ? 18.213 -10.548 -14.845 1.00 88.25 90 HIS A N 1
ATOM 689 C CA . HIS A 1 90 ? 16.876 -10.916 -15.306 1.00 88.25 90 HIS A CA 1
ATOM 690 C C . HIS A 1 90 ? 16.471 -10.189 -16.599 1.00 88.25 90 HIS A C 1
ATOM 692 O O . HIS A 1 90 ? 15.898 -10.796 -17.506 1.00 88.25 90 HIS A O 1
ATOM 698 N N . PHE A 1 91 ? 16.763 -8.889 -16.702 1.00 87.19 91 PHE A N 1
ATOM 699 C CA . PHE A 1 91 ? 16.470 -8.130 -17.914 1.00 87.19 91 PHE A CA 1
ATOM 700 C C . PHE A 1 91 ? 17.414 -8.492 -19.062 1.00 87.19 91 PHE A C 1
ATOM 702 O O . PHE A 1 91 ? 16.945 -8.657 -20.181 1.00 87.19 91 PHE A O 1
ATOM 709 N N . GLU A 1 92 ? 18.708 -8.674 -18.813 1.00 87.62 92 GLU A N 1
ATOM 710 C CA . GLU A 1 92 ? 19.655 -9.133 -19.837 1.00 87.62 92 GLU A CA 1
ATOM 711 C C . GLU A 1 92 ? 19.227 -10.486 -20.430 1.00 87.62 92 GLU A C 1
ATOM 713 O O . GLU A 1 92 ? 19.149 -10.625 -21.649 1.00 87.62 92 GLU A O 1
ATOM 718 N N . GLU A 1 93 ? 18.830 -11.456 -19.605 1.00 82.81 93 GLU A N 1
ATOM 719 C CA . GLU A 1 93 ? 18.277 -12.736 -20.073 1.00 82.81 93 GLU A CA 1
ATOM 720 C C . GLU A 1 93 ? 16.975 -12.561 -20.865 1.00 82.81 93 GLU A C 1
ATOM 722 O O . GLU A 1 93 ? 16.767 -13.215 -21.885 1.00 82.81 93 GLU A O 1
ATOM 727 N N . SER A 1 94 ? 16.103 -11.649 -20.432 1.00 78.00 94 SER A N 1
ATOM 728 C CA . SER A 1 94 ? 14.822 -11.399 -21.104 1.00 78.00 94 SER A CA 1
ATOM 729 C C . SER A 1 94 ? 14.975 -10.674 -22.446 1.00 78.00 94 SER A C 1
ATOM 731 O O . SER A 1 94 ? 14.119 -10.818 -23.318 1.00 78.00 94 SER A O 1
ATOM 733 N N . TYR A 1 95 ? 16.045 -9.892 -22.623 1.00 73.81 95 TYR A N 1
ATOM 734 C CA . TYR A 1 95 ? 16.273 -9.048 -23.803 1.00 73.81 95 TYR A CA 1
ATOM 735 C C . TYR A 1 95 ? 17.392 -9.550 -24.732 1.00 73.81 95 TYR A C 1
ATOM 737 O O . TYR A 1 95 ? 17.671 -8.912 -25.745 1.00 73.81 95 TYR A O 1
ATOM 745 N N . THR A 1 96 ? 18.022 -10.692 -24.445 1.00 61.53 96 THR A N 1
ATOM 746 C CA . THR A 1 96 ? 19.089 -11.269 -25.292 1.00 61.53 96 THR A CA 1
ATOM 747 C C . THR A 1 96 ? 18.575 -12.054 -26.503 1.00 61.53 96 THR A C 1
ATOM 749 O O . THR A 1 96 ? 19.370 -12.417 -27.369 1.00 61.53 96 THR A O 1
ATOM 752 N N . VAL A 1 97 ? 17.258 -12.251 -26.643 1.00 57.75 97 VAL A N 1
ATOM 753 C CA . VAL A 1 97 ? 16.639 -12.868 -27.830 1.00 57.75 97 VAL A CA 1
ATOM 754 C C . VAL A 1 97 ? 15.690 -11.884 -28.517 1.00 57.75 97 VAL A C 1
ATOM 756 O O . VAL A 1 97 ? 14.483 -12.090 -28.572 1.00 57.75 97 VAL A O 1
ATOM 759 N N . ASP A 1 98 ? 16.243 -10.814 -29.083 1.00 56.84 98 ASP A N 1
ATOM 760 C CA . ASP A 1 98 ? 15.615 -10.150 -30.231 1.00 56.84 98 ASP A CA 1
ATOM 761 C C . ASP A 1 98 ? 16.633 -10.044 -31.370 1.00 56.84 98 ASP A C 1
ATOM 763 O O . ASP A 1 98 ? 17.182 -8.987 -31.685 1.00 56.84 98 ASP A O 1
ATOM 767 N N . LEU A 1 99 ? 16.922 -11.194 -31.988 1.00 54.53 99 LEU A N 1
ATOM 768 C CA . LEU A 1 99 ? 17.518 -11.239 -33.322 1.00 54.53 99 LEU A CA 1
ATOM 769 C C . LEU A 1 99 ? 16.443 -10.850 -34.353 1.00 54.53 99 LEU A C 1
ATOM 771 O O . LEU A 1 99 ? 16.000 -11.678 -35.139 1.00 54.53 99 LEU A O 1
ATOM 775 N N . GLY A 1 100 ? 15.998 -9.592 -34.319 1.00 57.62 100 GLY A N 1
ATOM 776 C CA . GLY A 1 100 ? 15.311 -8.919 -35.422 1.00 57.62 100 GLY A CA 1
ATOM 777 C C . GLY A 1 100 ? 14.126 -9.658 -36.048 1.00 57.62 100 GLY A C 1
ATOM 778 O O . GLY A 1 100 ? 13.936 -9.563 -37.261 1.00 57.62 100 GLY A O 1
ATOM 779 N N . ASN A 1 101 ? 13.316 -10.368 -35.264 1.00 49.53 101 ASN A N 1
ATOM 780 C CA . ASN A 1 101 ? 12.161 -11.080 -35.799 1.00 49.53 101 ASN A CA 1
ATOM 781 C C . ASN A 1 101 ? 10.896 -10.268 -35.535 1.00 49.53 101 ASN A C 1
ATOM 783 O O . ASN A 1 101 ? 10.305 -10.350 -34.465 1.00 49.53 101 ASN A O 1
ATOM 787 N N . THR A 1 102 ? 10.513 -9.488 -36.553 1.00 52.41 102 THR A N 1
ATOM 788 C CA . THR A 1 102 ? 9.143 -9.037 -36.863 1.00 52.41 102 THR A CA 1
ATOM 789 C C . THR A 1 102 ? 8.188 -8.993 -35.673 1.00 52.41 102 THR A C 1
ATOM 791 O O . THR A 1 102 ? 7.599 -10.012 -35.312 1.00 52.41 102 THR A O 1
ATOM 794 N N . LEU A 1 103 ? 7.963 -7.783 -35.142 1.00 56.53 103 LEU A N 1
ATOM 795 C CA . LEU A 1 103 ? 6.786 -7.460 -34.330 1.00 56.53 103 LEU A CA 1
ATOM 796 C C . LEU A 1 103 ? 5.575 -8.218 -34.899 1.00 56.53 103 LEU A C 1
ATOM 798 O O . LEU A 1 103 ? 5.237 -7.972 -36.063 1.00 56.53 103 LEU A O 1
ATOM 802 N N . PRO A 1 104 ? 4.927 -9.129 -34.146 1.00 57.53 104 PRO A N 1
ATOM 803 C CA . PRO A 1 104 ? 3.695 -9.726 -34.621 1.00 57.53 104 PRO A CA 1
ATOM 804 C C . PRO A 1 104 ? 2.742 -8.567 -34.886 1.00 57.53 104 PRO A C 1
ATOM 806 O O . PRO A 1 104 ? 2.472 -7.754 -33.994 1.00 57.53 104 PRO A O 1
ATOM 809 N N . ALA A 1 105 ? 2.319 -8.435 -36.147 1.00 57.53 105 ALA A N 1
ATOM 810 C CA . ALA A 1 105 ? 1.330 -7.448 -36.539 1.00 57.53 105 ALA A CA 1
ATOM 811 C C . ALA A 1 105 ? 0.194 -7.551 -35.529 1.00 57.53 105 ALA A C 1
ATOM 813 O O . ALA A 1 105 ? -0.311 -8.652 -35.307 1.00 57.53 105 ALA A O 1
ATOM 814 N N . ARG A 1 106 ? -0.127 -6.432 -34.861 1.00 56.47 106 ARG A N 1
ATOM 815 C CA . ARG A 1 106 ? -1.196 -6.361 -33.863 1.00 56.47 106 ARG A CA 1
ATOM 816 C C . ARG A 1 106 ? -2.400 -7.106 -34.425 1.00 56.47 106 ARG A C 1
ATOM 818 O O . ARG A 1 106 ? -3.059 -6.596 -35.330 1.00 56.47 106 ARG A O 1
ATOM 825 N N . SER A 1 107 ? -2.667 -8.306 -33.915 1.00 59.22 107 SER A N 1
ATOM 826 C CA . SER A 1 107 ? -3.924 -8.974 -34.187 1.00 59.22 107 SER A CA 1
ATOM 827 C C . SER A 1 107 ? -4.967 -8.069 -33.568 1.00 59.22 107 SER A C 1
ATOM 829 O O . SER A 1 107 ? -4.982 -7.873 -32.352 1.00 59.22 107 SER A O 1
ATOM 831 N N . ILE A 1 108 ? -5.747 -7.427 -34.427 1.00 58.69 108 ILE A N 1
ATOM 832 C CA . ILE A 1 108 ? -6.931 -6.673 -34.052 1.00 58.69 108 ILE A CA 1
ATOM 833 C C . ILE A 1 108 ? -7.738 -7.629 -33.180 1.00 58.69 108 ILE A C 1
ATOM 835 O O . ILE A 1 108 ? -8.215 -8.652 -33.668 1.00 58.69 108 ILE A O 1
ATOM 839 N N . THR A 1 109 ? -7.775 -7.374 -31.876 1.00 50.06 109 THR A N 1
ATOM 840 C CA . THR A 1 109 ? -8.613 -8.139 -30.967 1.00 50.06 109 THR A CA 1
ATOM 841 C C . THR A 1 109 ? -10.033 -7.900 -31.438 1.00 50.06 109 THR A C 1
ATOM 843 O O . THR A 1 109 ? -10.553 -6.798 -31.275 1.00 50.06 109 THR A O 1
ATOM 846 N N . THR A 1 110 ? -10.637 -8.896 -32.081 1.00 57.53 110 THR A N 1
ATOM 847 C CA . THR A 1 110 ? -12.077 -8.914 -32.290 1.00 57.53 110 THR A CA 1
ATOM 848 C C . THR A 1 110 ? -12.687 -8.799 -30.902 1.00 57.53 110 THR A C 1
ATOM 850 O O . THR A 1 110 ? -12.471 -9.651 -30.042 1.00 57.53 110 THR A O 1
ATOM 853 N N . GLU A 1 111 ? -13.343 -7.676 -30.655 1.00 55.62 111 GLU A N 1
ATOM 854 C CA . 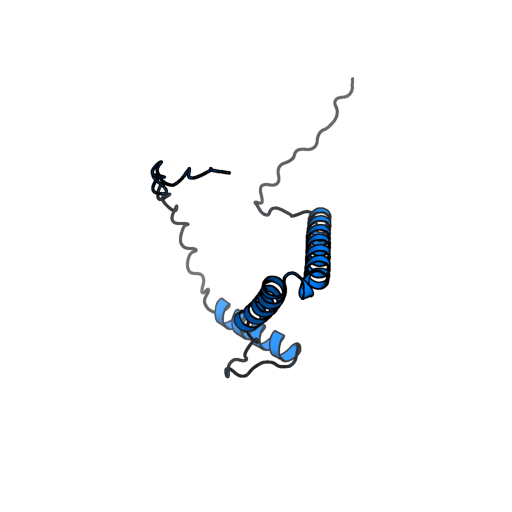GLU A 1 111 ? -14.109 -7.414 -29.451 1.00 55.62 111 GLU A CA 1
ATOM 855 C C . GLU A 1 111 ? -15.100 -8.563 -29.236 1.00 55.62 111 GLU A C 1
ATOM 857 O O . GLU A 1 111 ? -16.066 -8.721 -29.978 1.00 55.62 111 GLU A O 1
ATOM 862 N N . CYS A 1 112 ? -14.836 -9.420 -28.247 1.00 57.84 112 CYS A N 1
ATOM 863 C CA . CYS A 1 112 ? -15.854 -10.341 -27.767 1.00 57.84 112 CYS A CA 1
ATOM 864 C C . CYS A 1 112 ? -16.914 -9.483 -27.066 1.00 57.84 112 CYS A C 1
ATOM 866 O O . CYS A 1 112 ? -16.581 -8.833 -26.068 1.00 57.84 112 CYS A O 1
ATOM 868 N N . PRO A 1 113 ? -18.163 -9.430 -27.560 1.00 61.25 113 PRO A N 1
ATOM 869 C CA . PRO A 1 113 ? -19.215 -8.728 -26.851 1.00 61.25 113 PRO A CA 1
ATOM 870 C C . PRO A 1 113 ? -19.380 -9.394 -25.487 1.00 61.25 113 PRO A C 1
ATOM 872 O O . PRO A 1 113 ? -19.566 -10.605 -25.394 1.00 61.25 113 PRO A O 1
ATOM 875 N N . MET A 1 114 ? -19.262 -8.599 -24.427 1.00 63.03 114 MET A N 1
ATOM 876 C CA . MET A 1 114 ? -19.549 -9.055 -23.073 1.00 63.03 114 MET A CA 1
ATOM 877 C C . MET A 1 114 ? -20.972 -9.613 -23.034 1.00 63.03 114 MET A C 1
ATOM 879 O O . MET A 1 114 ? -21.916 -8.916 -23.424 1.00 63.03 114 MET A O 1
ATOM 883 N N . ASP A 1 115 ? -21.120 -10.847 -22.551 1.00 66.69 115 ASP A N 1
ATOM 884 C CA . ASP A 1 115 ? -22.435 -11.419 -22.291 1.00 66.69 115 ASP A CA 1
ATOM 885 C C . ASP A 1 115 ? -23.215 -10.481 -21.371 1.00 66.69 115 ASP A C 1
ATOM 887 O O . ASP A 1 115 ? -22.722 -10.003 -20.342 1.00 66.69 115 ASP A O 1
ATOM 891 N N . LYS A 1 116 ? -24.447 -10.171 -21.779 1.00 64.06 116 LYS A N 1
ATOM 892 C CA . LYS A 1 116 ? -25.327 -9.313 -20.996 1.00 64.06 116 LYS A CA 1
ATOM 893 C C . LYS A 1 116 ? -25.661 -10.052 -19.709 1.00 64.06 116 LYS A C 1
ATOM 895 O O . LYS A 1 116 ? -26.314 -11.091 -19.744 1.00 64.06 116 LYS A O 1
ATOM 900 N N . LEU A 1 117 ? -25.239 -9.491 -18.581 1.00 57.06 117 LEU A N 1
ATOM 901 C CA . LEU A 1 117 ? -25.712 -9.904 -17.267 1.00 57.06 117 LEU A CA 1
ATOM 902 C C . LEU A 1 117 ? -27.228 -9.672 -17.217 1.00 57.06 117 LEU A C 1
ATOM 904 O O . LEU A 1 117 ? -27.689 -8.544 -17.046 1.00 57.06 117 LEU A O 1
ATOM 908 N N . LEU A 1 118 ? -28.001 -10.742 -17.403 1.00 56.75 118 LEU A N 1
ATOM 909 C CA . LEU A 1 118 ? -29.410 -10.782 -17.039 1.00 56.75 118 LEU A CA 1
ATOM 910 C C . LEU A 1 118 ? -29.462 -10.789 -15.512 1.00 56.75 118 LEU A C 1
ATOM 912 O O . LEU A 1 118 ? -29.313 -11.822 -14.866 1.00 56.75 118 LEU A O 1
ATOM 916 N N . VAL A 1 119 ? -29.587 -9.598 -14.933 1.00 58.66 119 VAL A N 1
ATOM 917 C CA . VAL A 1 119 ? -29.932 -9.460 -13.522 1.00 58.66 119 VAL A CA 1
ATOM 918 C C . VAL A 1 119 ? -31.411 -9.808 -13.414 1.00 58.66 119 VAL A C 1
ATOM 920 O O . VAL A 1 119 ? -32.270 -9.013 -13.796 1.00 58.66 119 VAL A O 1
ATOM 923 N N . GLU A 1 120 ? -31.697 -11.023 -12.951 1.00 59.75 120 GLU A N 1
ATOM 924 C CA . GLU A 1 120 ? -33.055 -11.439 -12.617 1.00 59.75 120 GLU A CA 1
ATOM 925 C C . GLU A 1 120 ? -33.618 -10.506 -11.525 1.00 59.75 120 GLU A C 1
ATOM 927 O O . GLU A 1 120 ? -32.924 -10.237 -10.538 1.00 59.75 120 GLU A O 1
ATOM 932 N N . PRO A 1 121 ? -34.862 -10.005 -11.649 1.00 57.16 121 PRO A N 1
ATOM 933 C CA . PRO A 1 121 ? -35.424 -8.999 -10.740 1.00 57.16 121 PRO A CA 1
ATOM 934 C C . PRO A 1 121 ? -35.573 -9.428 -9.271 1.00 57.16 121 PRO A C 1
ATOM 936 O O . PRO A 1 121 ? -36.039 -8.637 -8.456 1.00 57.16 121 PRO A O 1
ATOM 939 N N . GLN A 1 122 ? -35.246 -10.672 -8.913 1.00 52.97 122 GLN A N 1
ATOM 940 C CA . GLN A 1 122 ? -35.702 -11.276 -7.663 1.00 52.97 122 GLN A CA 1
ATOM 941 C C . GLN A 1 122 ? -34.789 -11.072 -6.441 1.00 52.97 122 GLN A C 1
ATOM 943 O O . GLN A 1 122 ? -35.154 -11.506 -5.350 1.00 52.97 122 GLN A O 1
ATOM 948 N N . GLU A 1 123 ? -33.648 -10.386 -6.571 1.00 55.34 123 GLU A N 1
ATOM 949 C CA . GLU A 1 123 ? -32.749 -10.108 -5.431 1.00 55.34 123 GLU A CA 1
ATOM 950 C C . GLU A 1 123 ? -32.748 -8.648 -4.957 1.00 55.34 123 GLU A C 1
ATOM 952 O O . GLU A 1 123 ? -31.925 -8.252 -4.129 1.00 55.34 123 GLU A O 1
ATOM 957 N N . VAL A 1 124 ? -33.704 -7.838 -5.415 1.00 58.78 124 VAL A N 1
ATOM 958 C CA . VAL A 1 124 ? -34.001 -6.559 -4.770 1.00 58.78 124 VAL A CA 1
ATOM 959 C C . VAL A 1 124 ? -35.329 -6.698 -4.046 1.00 58.78 124 VAL A C 1
ATOM 961 O O . VAL A 1 124 ? -36.369 -6.820 -4.675 1.00 58.78 124 VAL A O 1
ATOM 964 N N . GLU A 1 125 ? -35.240 -6.638 -2.716 1.00 56.28 125 GLU A N 1
ATOM 965 C CA . GLU A 1 125 ? -36.313 -6.380 -1.748 1.00 56.28 125 GLU A CA 1
ATOM 966 C C . GLU A 1 125 ? -36.680 -7.554 -0.826 1.00 56.28 125 GLU A C 1
ATOM 968 O O . GLU A 1 125 ? -37.576 -8.353 -1.077 1.00 56.28 125 GLU A O 1
ATOM 973 N N . LYS A 1 126 ? -36.069 -7.536 0.364 1.00 53.25 126 LYS A N 1
ATOM 974 C CA . LYS A 1 126 ? -36.850 -7.549 1.609 1.00 53.25 126 LYS A CA 1
ATOM 975 C C . LYS A 1 126 ? -36.346 -6.441 2.522 1.00 53.25 126 LYS A C 1
ATOM 977 O O . LYS A 1 126 ? -35.555 -6.663 3.434 1.00 53.25 126 LYS A O 1
ATOM 982 N N . VAL A 1 127 ? -36.807 -5.226 2.241 1.00 51.12 127 VAL A N 1
ATOM 983 C CA . VAL A 1 127 ? -36.936 -4.205 3.279 1.00 51.12 127 VAL A CA 1
ATOM 984 C C . VAL A 1 127 ? -38.247 -4.476 4.013 1.00 51.12 127 VAL A C 1
ATOM 986 O O . VAL A 1 127 ? -39.258 -4.806 3.392 1.00 51.12 127 VAL A O 1
ATOM 989 N N . SER A 1 128 ? -38.225 -4.227 5.321 1.00 46.00 128 SER A N 1
ATOM 990 C CA . SER A 1 128 ? -39.356 -4.166 6.260 1.00 46.00 128 SER A CA 1
ATOM 991 C C . SER A 1 128 ? -39.634 -5.489 6.995 1.00 46.00 128 SER A C 1
ATOM 993 O O . SER A 1 128 ? -39.686 -6.555 6.396 1.00 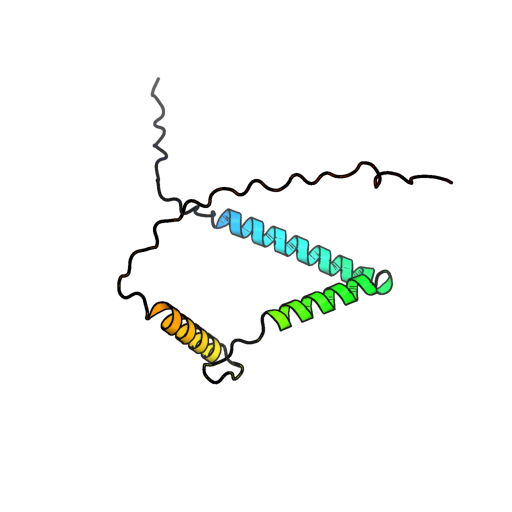46.00 128 SER A O 1
ATOM 995 N N . LYS A 1 129 ? -39.874 -5.482 8.308 1.00 45.03 129 LYS A N 1
ATOM 996 C CA . LYS A 1 129 ? -40.673 -4.502 9.061 1.00 45.03 129 LYS A CA 1
ATOM 997 C C . LYS A 1 129 ? -40.147 -4.275 10.487 1.00 45.03 129 LYS A C 1
ATOM 999 O O . LYS A 1 129 ? -39.348 -5.067 10.979 1.00 45.03 129 LYS A O 1
ATOM 1004 N N . LEU A 1 130 ? -40.624 -3.151 11.035 1.00 43.81 130 LEU A N 1
ATOM 1005 C CA . LEU A 1 130 ? -40.479 -2.615 12.393 1.00 43.81 130 LEU A CA 1
ATOM 1006 C C . LEU A 1 130 ? -40.505 -3.664 13.509 1.00 43.81 130 LEU A C 1
ATOM 1008 O O . LEU A 1 130 ? -41.323 -4.605 13.402 1.00 43.81 130 LEU A O 1
#

Secondary structure (DSSP, 8-state):
-PPP---------------HHHHHHHHHHHHHHHHHHHHHHHHTTTT-HHHHHHHHHHHHHHHHHH---B-TTSPBP-SHHHHHHHHHHHHHHHHS--SS------------PPPP----GGGS------

Organism: NCBI:txid27848

Sequence (130 aa):
MQHLLHPNLTSSDGRGTINRAERKTYDKAQSDSKKRYEITLAQKSKTCPKAYYGYVQAKAATREAIGCIRDAGGNPTLTSLEKASALQHHFEESYTVDLGNTLPARSITTECPMDKLLVEPQEVEKVSKL

Foldseek 3Di:
DDDDDDDDDDDPDPPPPPDPVNVVVVVVVVVVVVVVVLVVCVVCCVVCVVVNVVVVVVVVVVDVVVPAQAAPVRHGDDDPVRNVVRVVVVVCVVPVPDPPDDDPDPPPPPDDPPDDPPPPPPPPDDDDDD

Radius of gyration: 26.43 Å; chains: 1; bounding box: 64×64×57 Å